Protein AF-A0A5S4VSN2-F1 (afdb_monomer_lite)

Radius of gyration: 11.94 Å; chains: 1; bounding box: 27×26×30 Å

Sequence (68 aa):
MIKARYIGVDNELLQSGKVYKIKTISVMWNGKPRLRVAFGDRFRYWVHYGSLEEFLKRWKVEAVYYGN

pLDDT: mean 83.12, std 8.75, range [42.41, 94.19]

Secondary structure (DSSP, 8-state):
-EEEEE-S---SS--TT-EEEEEEEEEEETTEEEEEEEESGGG-EEEEES-HHHHHHHTTEEEE----

Structure (mmCIF, N/CA/C/O backbone):
data_AF-A0A5S4VSN2-F1
#
_entry.id   AF-A0A5S4VSN2-F1
#
loop_
_atom_site.group_PDB
_atom_site.id
_atom_site.type_symbol
_atom_site.label_atom_id
_atom_site.label_alt_id
_atom_site.label_comp_id
_atom_site.label_asym_id
_atom_site.label_entity_id
_atom_site.label_seq_id
_atom_site.pdbx_PDB_ins_code
_atom_site.Cartn_x
_atom_site.Cartn_y
_atom_site.Cartn_z
_atom_site.occupancy
_atom_site.B_iso_or_equiv
_atom_site.auth_seq_id
_atom_site.auth_comp_id
_atom_site.auth_asym_id
_atom_site.auth_atom_id
_atom_site.pdbx_PDB_model_num
ATOM 1 N N . MET A 1 1 ? -2.778 13.322 -3.467 1.00 68.75 1 MET A N 1
ATOM 2 C 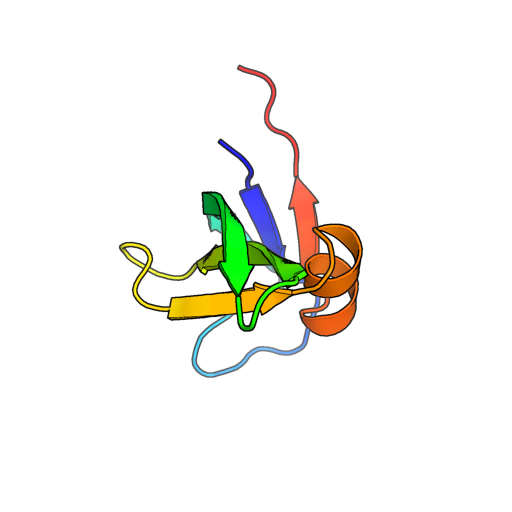CA . MET A 1 1 ? -2.000 12.388 -2.612 1.00 68.75 1 MET A CA 1
ATOM 3 C C . MET A 1 1 ? -2.899 11.214 -2.271 1.00 68.75 1 MET A C 1
ATOM 5 O O . MET A 1 1 ? -4.011 11.459 -1.828 1.00 68.75 1 MET A O 1
ATOM 9 N N . ILE A 1 2 ? -2.465 9.975 -2.513 1.00 78.88 2 ILE A N 1
ATOM 10 C CA . ILE A 1 2 ? -3.313 8.794 -2.294 1.00 78.88 2 ILE A CA 1
ATOM 11 C C . ILE A 1 2 ? -3.297 8.446 -0.803 1.00 78.88 2 ILE A C 1
ATOM 13 O O . ILE A 1 2 ? -2.246 8.492 -0.154 1.00 78.88 2 ILE A O 1
ATOM 17 N N . LYS A 1 3 ? -4.462 8.113 -0.250 1.00 85.25 3 LYS A N 1
ATOM 18 C CA . LYS A 1 3 ? -4.564 7.486 1.065 1.00 85.25 3 LYS A CA 1
ATOM 19 C C . LYS A 1 3 ? -5.022 6.044 0.882 1.00 85.25 3 LYS A C 1
ATOM 21 O O . LYS A 1 3 ? -5.752 5.743 -0.056 1.00 85.25 3 LYS A O 1
ATOM 26 N N . ALA A 1 4 ? -4.579 5.157 1.756 1.00 84.00 4 ALA A N 1
ATOM 27 C CA . ALA A 1 4 ? -4.974 3.758 1.742 1.00 84.00 4 ALA A CA 1
ATOM 28 C C . ALA A 1 4 ? -5.425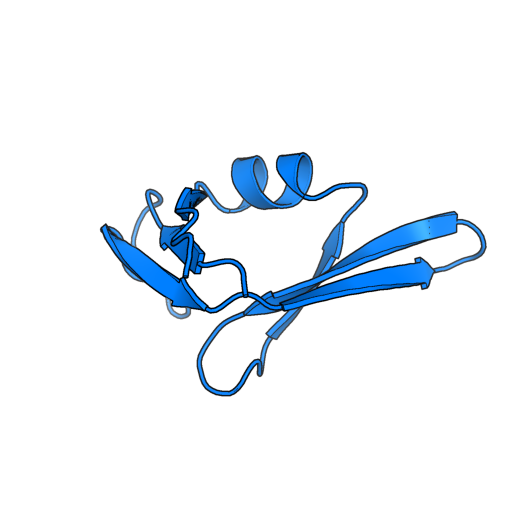 3.346 3.141 1.00 84.00 4 ALA A C 1
ATOM 30 O O . ALA A 1 4 ? -4.730 3.621 4.120 1.00 84.00 4 ALA A O 1
ATOM 31 N N . ARG A 1 5 ? -6.597 2.723 3.236 1.00 86.88 5 ARG A N 1
ATOM 32 C CA . ARG A 1 5 ? -7.108 2.132 4.472 1.00 86.88 5 ARG A CA 1
ATOM 33 C C . ARG A 1 5 ? -6.610 0.702 4.561 1.00 86.88 5 ARG A C 1
ATOM 35 O O . ARG A 1 5 ? -6.862 -0.077 3.650 1.00 86.88 5 ARG A O 1
ATOM 42 N N . TYR A 1 6 ? -5.917 0.359 5.638 1.00 83.94 6 TYR A N 1
ATOM 43 C CA . TYR A 1 6 ? -5.505 -1.019 5.883 1.00 83.94 6 TYR A CA 1
ATOM 44 C C . TYR A 1 6 ? -6.700 -1.837 6.377 1.00 83.94 6 TYR A C 1
ATOM 46 O O . TYR A 1 6 ? -7.369 -1.435 7.320 1.00 83.94 6 TYR A O 1
ATOM 54 N N . ILE A 1 7 ? -6.988 -2.953 5.713 1.00 84.38 7 ILE A N 1
ATOM 55 C CA . ILE A 1 7 ? -8.068 -3.899 6.042 1.00 84.38 7 ILE A CA 1
ATOM 56 C C . ILE A 1 7 ? -7.514 -5.285 6.423 1.00 84.38 7 ILE A C 1
ATOM 58 O O . ILE A 1 7 ? -8.264 -6.245 6.574 1.00 84.38 7 ILE A O 1
ATOM 62 N N . GLY A 1 8 ? -6.188 -5.414 6.548 1.00 79.69 8 GLY A N 1
ATOM 63 C CA . GLY A 1 8 ? -5.531 -6.619 7.052 1.00 79.69 8 GLY A CA 1
ATOM 64 C C . GLY A 1 8 ? -5.586 -6.747 8.577 1.00 79.69 8 GLY A C 1
ATOM 65 O O . GLY A 1 8 ? -6.222 -5.948 9.260 1.00 79.69 8 GLY A O 1
ATOM 66 N N . VAL A 1 9 ? -4.902 -7.766 9.102 1.00 77.88 9 VAL A N 1
ATOM 67 C CA . VAL A 1 9 ? -4.689 -7.952 10.548 1.00 77.88 9 VAL A CA 1
ATOM 68 C C . VAL A 1 9 ? -3.555 -7.039 10.995 1.00 77.88 9 VAL A C 1
ATOM 70 O O . VAL A 1 9 ? -2.552 -6.935 10.287 1.00 77.88 9 VAL A O 1
ATOM 73 N N . ASP A 1 10 ? -3.713 -6.405 12.153 1.00 78.94 10 ASP A N 1
ATOM 74 C CA . ASP A 1 10 ? -2.698 -5.542 12.755 1.00 78.94 10 ASP A CA 1
ATOM 75 C C . ASP A 1 10 ? -1.309 -6.191 12.742 1.00 78.94 10 ASP A C 1
ATOM 77 O O . ASP A 1 10 ? -1.140 -7.380 13.015 1.00 78.94 10 ASP A O 1
ATOM 81 N N . ASN A 1 11 ? -0.302 -5.387 12.427 1.00 77.94 11 ASN A N 1
ATOM 82 C CA . ASN A 1 11 ? 1.101 -5.761 12.517 1.00 77.94 11 ASN A CA 1
ATOM 83 C C . ASN A 1 11 ? 1.930 -4.569 13.011 1.00 77.94 11 ASN A C 1
ATOM 85 O O . ASN A 1 11 ? 1.408 -3.479 13.245 1.00 77.94 11 ASN A O 1
ATOM 89 N N . GLU A 1 12 ? 3.242 -4.767 13.132 1.00 75.75 12 GLU A N 1
ATOM 90 C CA . GLU A 1 12 ? 4.185 -3.755 13.629 1.00 75.75 12 GLU A CA 1
ATOM 91 C C . GLU A 1 12 ? 4.155 -2.430 12.843 1.00 75.75 12 GLU A C 1
ATOM 93 O O . GLU A 1 12 ? 4.557 -1.388 13.358 1.00 75.75 12 GLU A O 1
ATOM 98 N N . LEU A 1 13 ? 3.682 -2.452 11.592 1.00 74.56 13 LEU A N 1
ATOM 99 C CA . LEU A 1 13 ? 3.690 -1.312 10.677 1.00 74.56 13 LEU A CA 1
ATOM 100 C C . LEU A 1 13 ? 2.299 -0.723 10.426 1.00 74.56 13 LEU A C 1
ATOM 102 O O . LEU A 1 13 ? 2.182 0.480 10.174 1.00 74.56 13 LEU A O 1
ATOM 106 N N . LEU A 1 14 ? 1.253 -1.553 10.441 1.00 78.31 14 LEU A N 1
ATOM 107 C CA . LEU A 1 14 ? -0.091 -1.185 10.002 1.00 78.31 14 LEU A CA 1
ATOM 108 C C . LEU A 1 14 ? -1.168 -1.694 10.962 1.00 78.31 14 LEU A C 1
ATOM 110 O O . LEU A 1 14 ? -1.150 -2.845 11.380 1.00 78.31 14 LEU A O 1
ATOM 114 N N . GLN A 1 15 ? -2.127 -0.820 11.252 1.00 82.81 15 GLN A N 1
ATOM 115 C CA . GLN A 1 15 ? -3.304 -1.067 12.080 1.00 82.81 15 GLN A CA 1
ATOM 116 C C . GLN A 1 15 ? -4.537 -1.139 11.185 1.00 82.81 15 GLN A C 1
ATOM 118 O O . GLN A 1 15 ? -4.722 -0.302 10.295 1.00 82.81 15 GLN A O 1
ATOM 123 N N . SER A 1 16 ? -5.377 -2.137 11.416 1.00 85.94 16 SER A N 1
ATOM 124 C CA . SER A 1 16 ? -6.628 -2.366 10.710 1.00 85.94 16 SER A CA 1
ATOM 125 C C . SER A 1 16 ? -7.578 -1.190 10.904 1.00 85.94 16 SER A C 1
ATOM 127 O O . SER A 1 16 ? -7.629 -0.555 11.955 1.00 85.94 16 SER A O 1
ATOM 129 N N . GLY A 1 17 ? -8.282 -0.823 9.839 1.00 84.81 17 GLY A N 1
ATOM 130 C CA . GLY A 1 17 ? -9.149 0.351 9.775 1.00 84.81 17 GLY A CA 1
ATOM 131 C C . GLY A 1 17 ? -8.415 1.693 9.667 1.00 84.81 17 GLY A C 1
ATOM 132 O O . GLY A 1 17 ? -9.030 2.683 9.262 1.00 84.81 17 GLY A O 1
ATOM 133 N N . LYS A 1 18 ? -7.108 1.762 9.956 1.00 87.19 18 LYS A N 1
ATOM 134 C CA . LYS A 1 18 ? -6.352 3.019 9.902 1.00 87.19 18 LYS A CA 1
ATOM 135 C C . LYS A 1 18 ? -6.031 3.420 8.465 1.00 87.19 18 LYS A C 1
ATOM 137 O O . LYS A 1 18 ? -5.683 2.607 7.607 1.00 87.19 18 LYS A O 1
ATOM 142 N N . VAL A 1 19 ? -6.143 4.723 8.213 1.00 85.69 19 VAL A N 1
ATOM 143 C CA . VAL A 1 19 ? -5.846 5.340 6.920 1.00 85.69 19 VAL A CA 1
ATOM 144 C C . VAL A 1 19 ? -4.421 5.879 6.926 1.00 85.69 19 VAL A C 1
ATOM 146 O O . VAL A 1 19 ? -4.069 6.749 7.721 1.00 85.69 19 VAL A O 1
ATOM 149 N N . TYR A 1 20 ? -3.614 5.402 5.987 1.00 83.38 20 TYR A N 1
ATOM 150 C CA . TYR A 1 20 ? -2.225 5.796 5.806 1.00 83.38 20 TYR A CA 1
ATOM 151 C C . TYR A 1 20 ? -2.066 6.631 4.542 1.00 83.38 20 TYR A C 1
ATOM 153 O O . TYR A 1 20 ? -2.673 6.358 3.505 1.00 83.38 20 TYR A O 1
ATOM 161 N N . LYS A 1 21 ? -1.219 7.660 4.608 1.00 87.12 21 LYS A N 1
ATOM 162 C CA . LYS A 1 21 ? -0.771 8.369 3.406 1.00 87.12 21 LYS A CA 1
ATOM 163 C C . LYS A 1 21 ? 0.227 7.479 2.677 1.00 87.12 21 LYS A C 1
ATOM 165 O O . LYS A 1 21 ? 1.181 7.007 3.292 1.00 87.12 21 LYS A O 1
ATOM 170 N N . ILE A 1 22 ? 0.035 7.307 1.374 1.00 86.06 22 ILE A N 1
ATOM 171 C CA . ILE A 1 22 ? 0.992 6.605 0.523 1.0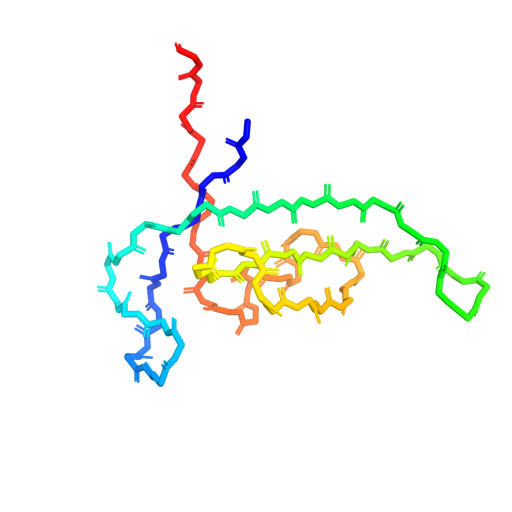0 86.06 22 ILE A CA 1
ATOM 172 C C . ILE A 1 22 ? 1.492 7.534 -0.579 1.00 86.06 22 ILE A C 1
ATOM 174 O O . ILE A 1 22 ? 0.754 8.362 -1.121 1.00 86.06 22 ILE A O 1
ATOM 178 N N . LYS A 1 23 ? 2.774 7.405 -0.908 1.00 88.81 23 LYS A N 1
ATOM 179 C CA . LYS A 1 23 ? 3.378 8.042 -2.079 1.00 88.81 23 LYS A CA 1
ATOM 180 C C . LYS A 1 23 ? 3.726 6.966 -3.081 1.00 88.81 23 LYS A C 1
ATOM 182 O O . LYS A 1 23 ? 4.238 5.917 -2.710 1.00 88.81 23 LYS A O 1
ATOM 187 N N . THR A 1 24 ? 3.448 7.233 -4.345 1.00 87.75 24 THR A N 1
ATOM 188 C CA . THR A 1 24 ? 3.773 6.317 -5.431 1.00 87.75 24 THR A CA 1
ATOM 189 C C . THR A 1 24 ? 4.633 7.048 -6.446 1.00 87.75 24 THR A C 1
ATOM 191 O O . THR A 1 24 ? 4.410 8.228 -6.715 1.00 87.75 24 THR A O 1
ATOM 194 N N . ILE A 1 25 ? 5.666 6.373 -6.942 1.00 90.62 25 ILE A N 1
ATOM 195 C CA . ILE A 1 25 ? 6.582 6.883 -7.963 1.00 90.62 25 ILE A CA 1
ATOM 196 C C . ILE A 1 25 ? 6.833 5.744 -8.947 1.00 90.62 25 ILE A C 1
ATOM 198 O O . ILE A 1 25 ? 7.128 4.623 -8.532 1.00 90.62 25 ILE A O 1
ATOM 202 N N . SER A 1 26 ? 6.718 6.022 -10.243 1.00 90.62 26 SER A N 1
ATOM 203 C CA . SER A 1 26 ? 7.143 5.077 -11.277 1.00 90.62 26 SER A CA 1
ATOM 204 C C . SER A 1 26 ? 8.666 5.109 -11.393 1.00 90.62 26 SER A C 1
ATOM 206 O O . SER A 1 26 ? 9.252 6.185 -11.499 1.00 90.62 26 SER A O 1
ATOM 208 N N . VAL A 1 27 ? 9.314 3.947 -11.331 1.00 92.06 27 VAL A N 1
ATOM 209 C CA . VAL A 1 27 ? 10.775 3.807 -11.394 1.00 92.06 27 VAL A CA 1
ATOM 210 C C . VAL A 1 27 ? 11.166 2.680 -12.344 1.00 92.06 27 VAL A C 1
ATOM 212 O O . VAL A 1 27 ? 10.419 1.720 -12.526 1.00 92.06 27 VAL A O 1
ATOM 215 N N . MET A 1 28 ? 12.370 2.755 -12.905 1.00 93.75 28 MET A N 1
ATOM 216 C CA . MET A 1 28 ? 12.998 1.612 -13.567 1.00 93.75 28 MET A CA 1
ATOM 217 C C . MET A 1 28 ? 13.776 0.802 -12.529 1.00 93.75 28 MET A C 1
ATOM 219 O O . MET A 1 28 ? 14.661 1.333 -11.863 1.00 93.75 28 MET A O 1
ATOM 223 N N . TRP A 1 29 ? 13.454 -0.482 -12.387 1.00 86.62 29 TRP A N 1
ATOM 224 C CA . TRP A 1 29 ? 14.145 -1.406 -11.487 1.00 86.62 29 TRP A CA 1
ATOM 225 C C . TRP A 1 29 ? 14.564 -2.652 -12.262 1.00 86.62 29 TRP A C 1
ATOM 227 O O . TRP A 1 29 ? 13.718 -3.344 -12.832 1.00 86.62 29 TRP A O 1
ATOM 237 N N . ASN A 1 30 ? 15.868 -2.933 -12.303 1.00 90.19 30 ASN A N 1
ATOM 238 C CA . ASN A 1 30 ? 16.456 -4.022 -13.095 1.00 90.19 30 ASN A CA 1
ATOM 239 C C . ASN A 1 30 ? 15.972 -4.025 -14.560 1.00 90.19 30 ASN A C 1
ATOM 241 O O . ASN A 1 30 ? 15.576 -5.059 -15.095 1.00 90.19 30 ASN A O 1
ATOM 245 N N . GLY A 1 31 ? 15.929 -2.844 -15.189 1.00 92.44 31 GLY A N 1
ATOM 246 C CA . GLY A 1 31 ? 15.517 -2.684 -16.588 1.00 92.44 31 GLY A CA 1
ATOM 247 C C . GLY A 1 31 ? 14.014 -2.833 -16.856 1.00 92.44 31 GLY A C 1
ATOM 248 O O . GLY A 1 31 ? 13.609 -2.808 -18.013 1.00 92.44 31 GLY A O 1
ATOM 249 N N . LYS A 1 32 ? 13.171 -2.964 -15.821 1.00 93.62 32 LYS A N 1
ATOM 250 C CA . LYS A 1 32 ? 11.709 -3.068 -15.961 1.00 93.62 32 LYS A CA 1
ATOM 251 C C . LYS A 1 32 ? 10.996 -1.932 -15.218 1.00 93.62 32 LYS A C 1
ATOM 253 O O . LYS A 1 32 ? 11.436 -1.570 -14.123 1.00 93.62 32 LYS A O 1
ATOM 258 N N . PRO A 1 33 ? 9.886 -1.398 -15.755 1.00 92.38 33 PRO A N 1
ATOM 259 C CA . PRO A 1 33 ? 9.073 -0.424 -15.038 1.00 92.38 33 PRO A CA 1
ATOM 260 C C . PRO A 1 33 ? 8.452 -1.072 -13.797 1.00 92.38 33 PRO A C 1
ATOM 262 O O . PRO A 1 33 ? 7.930 -2.189 -13.845 1.00 92.38 33 PRO A O 1
ATOM 265 N N . ARG A 1 34 ? 8.533 -0.372 -12.669 1.00 94.19 34 ARG A N 1
ATOM 266 C CA . ARG A 1 34 ? 7.956 -0.765 -11.384 1.00 94.19 34 ARG A CA 1
ATOM 267 C C . ARG A 1 34 ? 7.317 0.440 -10.712 1.00 94.19 34 ARG A C 1
ATOM 269 O O . ARG A 1 34 ? 7.765 1.574 -10.860 1.00 94.19 34 ARG A O 1
ATOM 276 N N . LEU A 1 35 ? 6.305 0.174 -9.900 1.00 91.94 35 LEU A N 1
ATOM 277 C CA . LEU A 1 35 ? 5.743 1.138 -8.976 1.00 91.94 35 LEU A CA 1
ATOM 278 C C . LEU A 1 35 ? 6.484 1.055 -7.642 1.00 91.94 35 LEU A C 1
ATOM 280 O O . LEU A 1 35 ? 6.413 0.047 -6.941 1.00 91.94 35 LEU A O 1
ATOM 284 N N . ARG A 1 36 ? 7.170 2.127 -7.260 1.00 92.25 36 ARG A N 1
ATOM 285 C CA . ARG A 1 36 ? 7.720 2.279 -5.916 1.00 92.25 36 ARG A CA 1
ATOM 286 C C . ARG A 1 36 ? 6.668 2.914 -5.018 1.00 92.25 36 ARG A C 1
ATOM 288 O O . ARG A 1 36 ? 6.204 4.018 -5.298 1.00 92.25 36 ARG A O 1
ATOM 295 N N . VAL A 1 37 ? 6.301 2.223 -3.943 1.00 89.56 37 VAL A N 1
ATOM 296 C CA . VAL A 1 37 ? 5.303 2.683 -2.973 1.00 89.56 37 VAL A CA 1
ATOM 297 C C . VAL A 1 37 ? 5.988 2.976 -1.647 1.00 89.56 37 VAL A C 1
ATOM 299 O O . VAL A 1 37 ? 6.699 2.128 -1.108 1.00 89.56 37 VAL A O 1
ATOM 302 N N . ALA A 1 38 ? 5.764 4.184 -1.139 1.00 89.31 38 ALA A N 1
ATOM 303 C CA . ALA A 1 38 ? 6.232 4.646 0.154 1.00 89.31 38 ALA A CA 1
ATOM 304 C C . ALA A 1 38 ? 5.058 4.762 1.128 1.00 89.31 38 ALA A C 1
ATOM 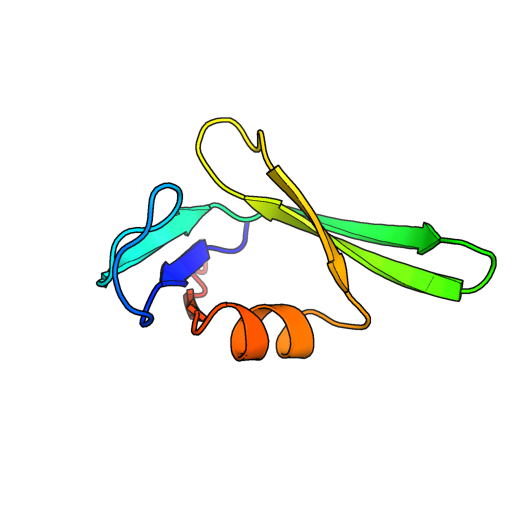306 O O . ALA A 1 38 ? 4.046 5.384 0.792 1.00 89.31 38 ALA A O 1
ATOM 307 N N . PHE A 1 39 ? 5.196 4.203 2.328 1.00 82.12 39 PHE A N 1
ATOM 308 C CA . PHE A 1 39 ? 4.147 4.193 3.353 1.00 82.12 39 PHE A CA 1
ATOM 309 C C . PHE A 1 39 ? 4.737 4.204 4.774 1.00 82.12 39 PHE A C 1
ATOM 311 O O . PHE A 1 39 ? 5.956 4.155 4.964 1.00 82.12 39 PHE A O 1
ATOM 318 N N . GLY A 1 40 ? 3.857 4.311 5.774 1.00 75.38 40 GLY A N 1
ATOM 319 C CA . GLY A 1 40 ? 4.220 4.484 7.183 1.00 75.38 40 GLY A CA 1
ATOM 320 C C . GLY A 1 40 ? 4.589 5.926 7.540 1.00 75.38 40 GLY A C 1
ATOM 321 O O . GLY A 1 40 ? 4.616 6.817 6.682 1.00 75.38 40 GLY A O 1
ATOM 322 N N . ASP A 1 41 ? 4.863 6.168 8.823 1.00 74.12 41 ASP A N 1
ATOM 323 C CA . ASP A 1 41 ? 5.213 7.506 9.298 1.00 74.12 41 ASP A CA 1
ATOM 324 C C . ASP A 1 41 ? 6.464 8.038 8.594 1.00 74.12 41 ASP A C 1
ATOM 326 O O . ASP A 1 41 ? 7.477 7.350 8.446 1.00 74.12 41 ASP A O 1
ATOM 330 N N . ARG A 1 42 ? 6.357 9.279 8.105 1.00 77.75 42 ARG A N 1
ATOM 331 C CA . ARG A 1 42 ? 7.379 9.964 7.294 1.00 77.75 42 ARG A CA 1
ATOM 332 C C . ARG A 1 42 ? 7.842 9.191 6.044 1.00 77.75 42 ARG A C 1
ATOM 334 O O . ARG A 1 42 ? 8.898 9.513 5.511 1.00 77.75 42 ARG A O 1
ATOM 341 N N . PHE A 1 43 ? 7.058 8.230 5.541 1.00 80.62 43 PHE A N 1
ATOM 342 C CA . PHE A 1 43 ? 7.419 7.395 4.384 1.00 80.62 43 PHE A CA 1
ATOM 343 C C . PHE A 1 43 ? 8.716 6.600 4.598 1.00 80.62 43 PHE A C 1
ATOM 345 O O . PHE A 1 43 ? 9.561 6.519 3.709 1.00 80.62 43 PHE A O 1
ATOM 352 N N . ARG A 1 44 ? 8.904 6.036 5.797 1.00 79.19 44 ARG A N 1
ATOM 353 C CA . ARG A 1 44 ? 10.112 5.268 6.139 1.00 79.19 44 ARG A CA 1
ATOM 354 C C . ARG A 1 44 ? 10.248 3.973 5.333 1.00 79.19 44 ARG A C 1
ATOM 356 O O . ARG A 1 44 ? 11.367 3.529 5.085 1.00 79.19 44 ARG A O 1
ATOM 363 N N . TYR A 1 45 ? 9.133 3.387 4.905 1.00 81.12 45 TYR A N 1
ATOM 364 C CA . TYR A 1 45 ? 9.120 2.108 4.203 1.00 81.12 45 TYR A CA 1
ATOM 365 C C . TYR A 1 45 ? 8.911 2.312 2.712 1.00 81.12 45 TYR A C 1
ATOM 367 O O . TYR A 1 45 ? 8.016 3.052 2.308 1.00 81.12 45 TYR A O 1
ATOM 375 N N . TRP A 1 46 ? 9.7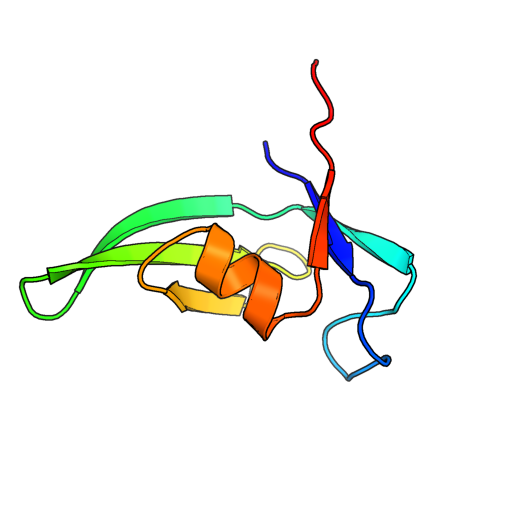29 1.632 1.909 1.00 86.75 46 TRP A N 1
ATOM 376 C CA . TRP A 1 46 ? 9.712 1.704 0.452 1.00 86.75 46 TRP A CA 1
ATOM 377 C C . TRP A 1 46 ? 9.738 0.301 -0.125 1.00 86.75 46 TRP A C 1
ATOM 379 O O . TRP A 1 46 ? 10.645 -0.469 0.182 1.00 86.75 46 TRP A O 1
ATOM 389 N N . VAL A 1 47 ? 8.779 -0.020 -0.989 1.00 86.75 47 VAL A N 1
ATOM 390 C CA . VAL A 1 47 ? 8.721 -1.338 -1.629 1.00 86.75 47 VAL A CA 1
ATOM 391 C C . VAL A 1 47 ? 8.340 -1.197 -3.103 1.00 86.75 47 VAL A C 1
ATOM 393 O O . VAL A 1 47 ? 7.604 -0.282 -3.477 1.00 86.75 47 VAL A O 1
ATOM 396 N N . HIS A 1 48 ? 8.877 -2.079 -3.949 1.00 90.56 48 HIS A N 1
ATOM 397 C CA . HIS A 1 48 ? 8.622 -2.109 -5.390 1.00 90.56 48 HIS A CA 1
ATOM 398 C C . HIS A 1 48 ? 7.540 -3.133 -5.745 1.00 90.56 48 HIS A C 1
ATOM 400 O O . HIS A 1 48 ? 7.604 -4.281 -5.313 1.00 90.56 48 HIS A O 1
ATOM 406 N N . TYR A 1 49 ? 6.603 -2.728 -6.598 1.00 89.25 49 TYR A N 1
ATOM 407 C CA . TYR A 1 49 ? 5.514 -3.550 -7.130 1.00 89.25 49 TYR A CA 1
ATOM 408 C C . TYR A 1 49 ? 5.429 -3.407 -8.648 1.00 89.25 49 TYR A C 1
ATOM 410 O O . TYR A 1 49 ? 5.995 -2.485 -9.231 1.00 89.25 49 TYR A O 1
ATOM 418 N N . GLY A 1 50 ? 4.745 -4.329 -9.318 1.00 90.38 50 GLY A N 1
ATOM 419 C CA . GLY A 1 50 ? 4.388 -4.192 -10.729 1.00 90.38 50 GLY A CA 1
ATOM 420 C C . GLY A 1 50 ? 3.314 -3.128 -10.963 1.00 90.38 50 GLY A C 1
ATOM 421 O O . GLY A 1 50 ? 3.353 -2.440 -11.976 1.00 90.38 50 GLY A O 1
ATOM 422 N N . SER A 1 51 ? 2.387 -2.949 -10.018 1.00 88.12 51 SER A N 1
ATOM 423 C CA . SER A 1 51 ? 1.292 -1.981 -10.127 1.00 88.12 51 SER A CA 1
ATOM 424 C C . SER A 1 51 ? 0.772 -1.536 -8.757 1.00 88.12 51 SER A C 1
ATOM 426 O O . SER A 1 51 ? 1.127 -2.105 -7.721 1.00 88.12 51 SER A O 1
ATOM 428 N N . LEU A 1 52 ? -0.095 -0.515 -8.750 1.00 84.06 52 LEU A N 1
ATOM 429 C CA . LEU A 1 52 ? -0.794 -0.090 -7.534 1.00 84.06 52 LEU A CA 1
ATOM 430 C C . LEU A 1 52 ? -1.740 -1.191 -7.053 1.00 84.06 52 LEU A C 1
ATOM 432 O O . LEU A 1 52 ? -1.787 -1.473 -5.865 1.00 84.06 52 LEU A O 1
ATOM 436 N N . GLU A 1 53 ? -2.439 -1.856 -7.971 1.00 86.19 53 GLU A N 1
ATOM 437 C CA . GLU A 1 53 ? -3.351 -2.955 -7.652 1.00 86.19 53 GLU A CA 1
ATOM 438 C C . GLU A 1 53 ? -2.637 -4.122 -6.953 1.00 86.19 53 GLU A C 1
ATOM 440 O O . GLU A 1 53 ? -3.160 -4.669 -5.982 1.00 86.19 53 GLU A O 1
ATOM 445 N N . GLU A 1 54 ? -1.420 -4.472 -7.388 1.00 89.31 54 GLU A N 1
ATOM 446 C CA . GLU A 1 54 ? -0.617 -5.501 -6.718 1.00 89.31 54 GLU A CA 1
ATOM 447 C C . GLU A 1 54 ? -0.303 -5.105 -5.272 1.00 89.31 54 GLU A C 1
ATOM 449 O O . GLU A 1 54 ? -0.456 -5.921 -4.360 1.00 89.31 54 GLU A O 1
ATOM 454 N N . PHE A 1 55 ? 0.101 -3.850 -5.053 1.00 86.06 55 PHE A N 1
ATOM 455 C CA . PHE A 1 55 ? 0.306 -3.319 -3.709 1.00 86.06 55 PHE A CA 1
ATOM 456 C C . PHE A 1 55 ? -0.978 -3.420 -2.876 1.00 86.06 55 PHE A C 1
ATOM 458 O O . PHE A 1 55 ? -0.935 -3.962 -1.771 1.00 86.06 55 PHE A O 1
ATOM 465 N N . LEU A 1 56 ? -2.117 -2.968 -3.415 1.00 84.38 56 LEU A N 1
ATOM 466 C CA . LEU A 1 56 ? -3.391 -2.959 -2.694 1.00 84.38 56 LEU A CA 1
ATOM 467 C C . LEU A 1 56 ? -3.817 -4.370 -2.257 1.00 84.38 56 LEU A C 1
ATOM 469 O O . LEU A 1 56 ? -4.163 -4.582 -1.094 1.00 84.38 56 LEU A O 1
ATOM 473 N N . LYS A 1 57 ? -3.703 -5.355 -3.158 1.00 86.06 57 L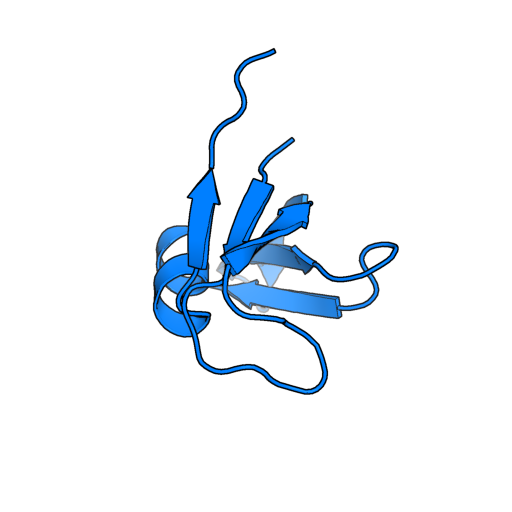YS A N 1
ATOM 474 C CA . LYS A 1 57 ? -4.021 -6.762 -2.871 1.00 86.06 57 LYS A CA 1
ATOM 475 C C . LYS A 1 57 ? -3.079 -7.368 -1.834 1.00 86.06 57 LYS A C 1
ATOM 477 O O . LYS A 1 57 ? -3.546 -7.946 -0.855 1.00 86.06 57 LYS A O 1
ATOM 482 N N . ARG A 1 58 ? -1.758 -7.231 -2.019 1.00 84.50 58 ARG A N 1
ATOM 483 C CA . ARG A 1 58 ? -0.758 -7.829 -1.111 1.00 84.50 58 ARG A CA 1
ATOM 484 C C . ARG A 1 58 ? -0.857 -7.274 0.301 1.00 84.50 58 ARG A C 1
ATOM 486 O O . ARG A 1 58 ? -0.716 -8.021 1.263 1.00 84.50 58 ARG A O 1
ATOM 493 N N . TRP A 1 59 ? -1.095 -5.973 0.417 1.00 79.88 59 TRP A N 1
ATOM 494 C CA . TRP A 1 59 ? -1.168 -5.310 1.710 1.00 79.88 59 TRP A CA 1
ATOM 495 C C . TRP A 1 59 ? -2.553 -5.350 2.324 1.00 79.88 59 TRP A C 1
ATOM 497 O O . TRP A 1 59 ? -2.700 -4.847 3.427 1.00 79.88 59 TRP A O 1
ATOM 507 N N . LYS A 1 60 ? -3.553 -5.950 1.662 1.00 83.81 60 LYS A N 1
ATOM 508 C CA . LYS A 1 60 ? -4.946 -5.908 2.121 1.00 83.81 60 LYS A CA 1
ATOM 509 C C . LYS A 1 60 ? -5.314 -4.466 2.475 1.00 83.81 60 LYS A C 1
ATOM 511 O O . LYS A 1 60 ? -5.645 -4.163 3.617 1.00 83.81 60 LYS A O 1
ATOM 516 N N . VAL A 1 61 ? -5.137 -3.549 1.530 1.00 81.44 61 VAL A N 1
ATOM 517 C CA . VAL A 1 61 ? -5.487 -2.137 1.706 1.00 81.44 61 VAL A CA 1
ATOM 518 C C . VAL A 1 61 ? -6.471 -1.725 0.625 1.00 81.44 61 VAL A C 1
ATOM 520 O O . VAL A 1 61 ? -6.375 -2.155 -0.522 1.00 81.44 61 VAL A O 1
ATOM 523 N N . GLU A 1 62 ? -7.386 -0.838 0.977 1.00 83.75 62 GLU A N 1
ATOM 524 C CA . GLU A 1 62 ? -8.291 -0.196 0.033 1.00 83.75 62 GLU A CA 1
ATOM 525 C C . GLU A 1 62 ? -7.810 1.224 -0.243 1.00 83.75 62 GLU A C 1
ATOM 527 O O . GLU A 1 62 ? -7.516 1.988 0.681 1.00 83.75 62 GLU A O 1
ATOM 532 N N . ALA A 1 63 ? -7.717 1.595 -1.520 1.00 77.75 63 ALA A N 1
ATOM 533 C CA . ALA A 1 63 ? -7.423 2.968 -1.897 1.00 77.75 63 ALA A CA 1
ATOM 534 C C . ALA A 1 63 ? -8.604 3.865 -1.504 1.00 77.75 63 ALA A C 1
ATOM 536 O O . ALA A 1 63 ? -9.713 3.710 -2.009 1.00 77.75 63 ALA A O 1
ATOM 537 N N . VAL A 1 64 ? -8.350 4.827 -0.621 1.00 79.94 64 VAL A N 1
ATOM 538 C CA . VAL A 1 64 ? -9.311 5.869 -0.268 1.00 79.94 64 VAL A CA 1
ATOM 539 C C . VAL A 1 64 ? -8.890 7.133 -1.002 1.00 79.94 64 VAL A C 1
ATOM 541 O O . VAL A 1 64 ? -7.950 7.835 -0.610 1.00 79.94 64 VAL A O 1
ATOM 544 N N . TYR A 1 65 ? -9.569 7.405 -2.112 1.00 70.44 65 TYR A N 1
ATOM 545 C CA . TYR A 1 65 ? -9.407 8.658 -2.832 1.00 70.44 65 TYR A CA 1
ATOM 546 C C . TYR A 1 65 ? -10.113 9.755 -2.044 1.00 70.44 65 TYR A C 1
ATOM 548 O O . TYR A 1 65 ? -11.335 9.837 -2.031 1.00 70.44 65 TYR A O 1
ATOM 556 N N . TYR A 1 66 ? -9.335 10.613 -1.394 1.00 59.53 66 TYR A N 1
ATOM 557 C CA . TYR A 1 66 ? -9.835 11.933 -1.043 1.00 59.53 66 TYR A CA 1
ATOM 558 C C . TYR A 1 66 ? -9.526 12.823 -2.243 1.00 59.53 66 TYR A C 1
ATOM 560 O O . TYR A 1 66 ? -8.372 13.215 -2.443 1.00 59.53 66 TYR A O 1
ATOM 568 N N . GLY A 1 67 ? -10.541 13.043 -3.084 1.00 56.56 67 GLY A N 1
ATOM 569 C CA . GLY A 1 67 ? -10.581 14.234 -3.930 1.00 56.56 67 GLY A CA 1
ATOM 570 C C . GLY A 1 67 ? -10.413 15.464 -3.038 1.00 56.56 67 GLY A C 1
ATOM 571 O O . GLY A 1 67 ? -10.784 15.405 -1.863 1.00 56.56 67 GLY A O 1
ATOM 572 N N . ASN A 1 68 ? -9.741 16.487 -3.569 1.00 42.41 68 ASN A N 1
ATOM 573 C CA . ASN A 1 68 ? -9.461 17.741 -2.860 1.00 42.41 68 ASN A CA 1
ATOM 574 C C . ASN A 1 68 ? -10.683 18.292 -2.124 1.00 42.41 68 ASN A C 1
ATOM 576 O O . ASN A 1 68 ? -11.785 18.229 -2.711 1.00 42.41 68 ASN A O 1
#

Foldseek 3Di:
DKKKAQCDPDDPFDDHRDIWDKDWDWDQDPNDTWIWIFTGVVSPDIDTHNDPVRVCVVRVIDIDDDDD

Organism: NCBI:txid39491